Protein AF-A0A4D4JNV1-F1 (afdb_monomer)

Structure (mmCIF, N/CA/C/O backbone):
data_AF-A0A4D4JNV1-F1
#
_entry.id   AF-A0A4D4JNV1-F1
#
loop_
_atom_site.group_PDB
_atom_site.id
_atom_site.type_symbol
_atom_site.label_atom_id
_atom_site.label_alt_id
_atom_site.label_comp_id
_atom_site.label_asym_id
_atom_site.label_entity_id
_atom_site.label_seq_id
_atom_site.pdbx_PDB_ins_code
_atom_site.Cartn_x
_atom_site.Cartn_y
_atom_site.Cartn_z
_atom_site.occupancy
_atom_site.B_iso_or_equiv
_atom_site.auth_seq_id
_atom_site.auth_comp_id
_atom_site.auth_asym_id
_atom_site.auth_atom_id
_atom_site.pdbx_PDB_model_num
ATOM 1 N N . MET A 1 1 ? -14.837 11.800 11.884 1.00 87.38 1 MET A N 1
ATOM 2 C CA . MET A 1 1 ? -15.005 10.478 11.235 1.00 87.38 1 MET A CA 1
ATOM 3 C C . MET A 1 1 ? -14.825 9.330 12.220 1.00 87.38 1 MET A C 1
ATOM 5 O O . MET A 1 1 ? -15.716 8.504 12.276 1.00 87.38 1 MET A O 1
ATOM 9 N N . LEU A 1 2 ? -13.775 9.303 13.051 1.00 93.88 2 LEU A N 1
ATOM 10 C CA . LEU A 1 2 ? -13.530 8.205 14.010 1.00 93.88 2 LEU A CA 1
ATOM 11 C C . LEU A 1 2 ? -14.604 7.999 15.098 1.00 93.88 2 LEU A C 1
ATOM 13 O O . LEU A 1 2 ? -14.691 6.930 15.682 1.00 93.88 2 LEU A O 1
ATOM 17 N N . GLN A 1 3 ? -15.463 8.989 15.348 1.00 95.94 3 GLN A N 1
ATOM 18 C CA . GLN A 1 3 ? -16.621 8.836 16.243 1.00 95.94 3 GLN A CA 1
ATOM 19 C C . GLN A 1 3 ? -17.795 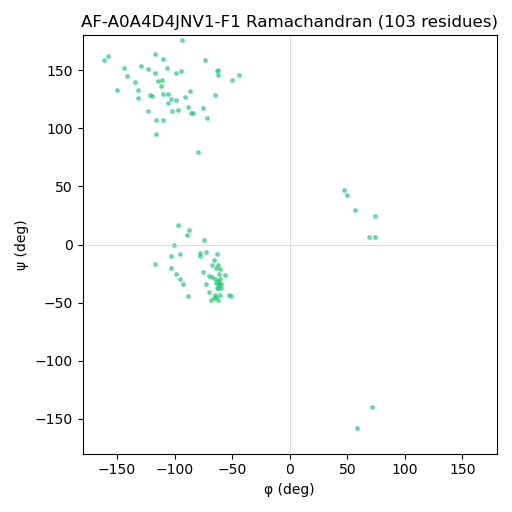8.084 15.594 1.00 95.94 3 GLN A C 1
ATOM 21 O O . GLN A 1 3 ? -18.792 7.812 16.255 1.00 95.94 3 GLN A O 1
ATOM 26 N N . ARG A 1 4 ? -17.718 7.786 14.292 1.00 97.56 4 ARG A N 1
ATOM 27 C CA . ARG A 1 4 ? -18.782 7.121 13.544 1.00 97.56 4 ARG A CA 1
ATOM 28 C C . ARG A 1 4 ? -18.497 5.615 13.441 1.00 97.56 4 ARG A C 1
ATOM 30 O O . ARG A 1 4 ? -17.527 5.243 12.777 1.00 97.56 4 ARG A O 1
ATOM 37 N N . PRO A 1 5 ? -19.330 4.741 14.036 1.00 95.75 5 PRO A N 1
ATOM 38 C CA . PRO A 1 5 ? -19.073 3.300 14.036 1.00 95.75 5 PRO A CA 1
ATOM 39 C C . PRO A 1 5 ? -18.988 2.681 12.636 1.00 95.75 5 PRO A C 1
ATOM 41 O O . PRO A 1 5 ? -18.139 1.828 12.400 1.00 95.75 5 PRO A O 1
ATOM 44 N N . ASP A 1 6 ? -19.816 3.140 11.693 1.00 97.00 6 ASP A N 1
ATOM 45 C CA . ASP A 1 6 ? -19.832 2.666 10.302 1.00 97.00 6 ASP A CA 1
ATOM 46 C C . ASP A 1 6 ? -18.516 2.959 9.569 1.00 97.00 6 ASP A C 1
ATOM 48 O O . ASP A 1 6 ? -18.025 2.131 8.802 1.00 97.00 6 ASP A O 1
ATOM 52 N N . PHE A 1 7 ? -17.913 4.118 9.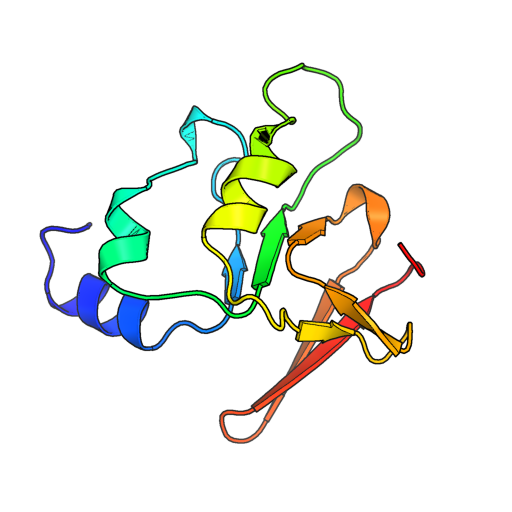837 1.00 96.44 7 PHE A N 1
ATOM 53 C CA . PHE A 1 7 ? -16.596 4.467 9.317 1.00 96.44 7 PHE A CA 1
ATOM 54 C C . PHE A 1 7 ? -15.510 3.550 9.891 1.00 96.44 7 PHE A C 1
ATOM 56 O O . PHE A 1 7 ? -14.705 3.009 9.137 1.00 96.44 7 PHE A O 1
ATOM 63 N N . CYS A 1 8 ? -15.520 3.322 11.205 1.00 96.56 8 CYS A N 1
ATOM 64 C CA . CYS A 1 8 ? -14.547 2.445 11.855 1.00 96.56 8 CYS A CA 1
ATOM 65 C C . CYS A 1 8 ? -14.673 0.986 11.397 1.00 96.56 8 CYS A C 1
ATOM 67 O O . CYS A 1 8 ? -13.667 0.291 11.298 1.00 96.56 8 CYS A O 1
ATOM 69 N N . THR A 1 9 ? -15.883 0.514 11.081 1.00 96.69 9 THR A N 1
ATOM 70 C CA . THR A 1 9 ? -16.079 -0.799 10.445 1.00 96.69 9 THR A CA 1
ATOM 71 C C . THR A 1 9 ? -15.410 -0.853 9.073 1.00 96.69 9 THR A C 1
ATOM 73 O O . THR A 1 9 ? -14.622 -1.756 8.832 1.00 96.69 9 THR A O 1
ATOM 76 N N . LYS A 1 10 ? -15.607 0.156 8.215 1.00 96.25 10 LYS A N 1
ATOM 77 C CA . LYS A 1 10 ? -14.937 0.207 6.902 1.00 96.25 10 LYS A CA 1
ATOM 78 C C . LYS A 1 10 ? -13.411 0.271 6.998 1.00 96.25 10 LYS A C 1
ATOM 80 O O . LYS A 1 10 ? -12.733 -0.300 6.151 1.00 96.25 10 LYS A O 1
ATOM 85 N N . LEU A 1 11 ? -12.865 0.944 8.016 1.00 96.19 11 LEU A N 1
ATOM 86 C CA . LEU A 1 11 ? -11.419 0.941 8.264 1.00 96.19 11 LEU A CA 1
ATOM 87 C C . LEU A 1 11 ? -10.893 -0.473 8.538 1.00 96.19 11 LEU A C 1
ATOM 89 O O . LEU A 1 11 ? -9.871 -0.843 7.972 1.00 96.19 11 LEU A O 1
ATOM 93 N N . ARG A 1 12 ? -11.602 -1.276 9.345 1.00 96.50 12 ARG A N 1
ATOM 94 C CA . ARG A 1 12 ? -11.204 -2.666 9.648 1.00 96.50 12 ARG A CA 1
ATOM 95 C C . ARG A 1 12 ? -11.109 -3.542 8.400 1.00 96.50 12 ARG A C 1
ATOM 97 O O . ARG A 1 12 ? -10.228 -4.391 8.330 1.00 96.50 12 ARG A O 1
ATOM 104 N N . ASP A 1 13 ? -11.972 -3.288 7.420 1.00 95.19 13 ASP A N 1
ATOM 105 C CA . ASP A 1 13 ? -12.039 -4.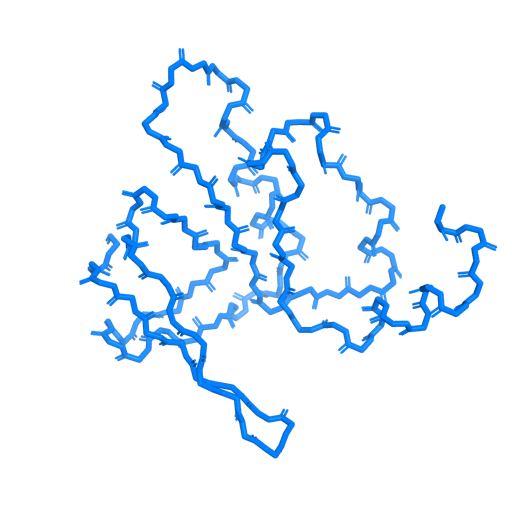039 6.162 1.00 95.19 13 ASP A CA 1
ATOM 106 C C . ASP A 1 13 ? -11.115 -3.465 5.064 1.00 95.19 13 ASP A C 1
ATOM 108 O O . ASP A 1 13 ? -11.184 -3.873 3.906 1.00 95.19 13 ASP A O 1
ATOM 112 N N . THR A 1 14 ? -10.258 -2.489 5.390 1.00 96.06 14 THR A N 1
ATOM 113 C CA . THR A 1 14 ? -9.362 -1.838 4.424 1.00 96.06 14 THR A CA 1
ATOM 114 C C . THR A 1 14 ? -8.005 -2.543 4.348 1.00 96.06 14 THR A C 1
ATOM 116 O O . THR A 1 14 ? -7.303 -2.674 5.346 1.00 96.06 14 THR A O 1
ATOM 119 N N . ASN A 1 15 ? -7.577 -2.916 3.139 1.00 96.81 15 ASN A N 1
ATOM 120 C CA . ASN A 1 15 ? -6.245 -3.485 2.893 1.00 96.81 15 ASN A CA 1
ATOM 121 C C . ASN A 1 15 ? -5.174 -2.423 2.614 1.00 96.81 15 ASN A C 1
ATOM 123 O O . ASN A 1 15 ? -4.059 -2.499 3.125 1.00 96.81 15 ASN A O 1
ATOM 127 N N . ILE A 1 16 ? -5.505 -1.432 1.784 1.00 97.38 16 ILE A N 1
ATOM 128 C CA . ILE A 1 16 ? -4.557 -0.444 1.259 1.00 97.38 16 ILE A CA 1
ATOM 129 C C . ILE A 1 16 ? -4.986 0.951 1.695 1.00 97.38 16 ILE A C 1
ATOM 131 O O . ILE A 1 16 ? -6.122 1.359 1.456 1.00 97.38 16 ILE A O 1
ATOM 135 N N . LEU A 1 17 ? -4.061 1.702 2.293 1.00 97.88 17 LEU A N 1
ATOM 136 C CA . LEU A 1 17 ? -4.290 3.098 2.658 1.00 97.88 17 LEU A CA 1
ATOM 137 C C . LEU A 1 17 ? -3.680 4.025 1.604 1.00 97.88 17 LEU A C 1
ATOM 139 O O . LEU A 1 17 ? -2.478 3.985 1.354 1.00 97.88 17 LEU A O 1
ATOM 143 N N . VAL A 1 18 ? -4.481 4.924 1.038 1.00 96.94 18 VAL A N 1
ATOM 144 C CA . VAL A 1 18 ? -3.954 6.080 0.300 1.00 96.94 18 VAL A CA 1
ATOM 145 C C . VAL A 1 18 ? -3.730 7.211 1.299 1.00 96.94 18 VAL A C 1
ATOM 147 O O . VAL A 1 18 ? -4.670 7.661 1.951 1.00 96.94 18 VAL A O 1
ATOM 150 N N . ALA A 1 19 ? -2.483 7.650 1.446 1.00 95.56 19 ALA A N 1
ATOM 151 C CA . ALA A 1 19 ? -2.112 8.662 2.424 1.00 95.56 19 ALA A CA 1
ATOM 152 C C . ALA A 1 19 ? -2.766 10.019 2.113 1.00 95.56 19 ALA A C 1
ATOM 154 O O . ALA A 1 19 ? -2.636 10.559 1.009 1.00 95.56 19 ALA A O 1
ATOM 155 N N . SER A 1 20 ? -3.418 10.606 3.118 1.00 93.62 20 SER A N 1
ATOM 156 C CA . SER A 1 20 ? -4.001 11.946 3.031 1.00 93.62 20 SER A CA 1
ATOM 157 C C . SER A 1 20 ? -2.930 13.011 2.781 1.00 93.62 20 SER A C 1
ATOM 159 O O . SER A 1 20 ? -1.782 12.874 3.205 1.00 93.62 20 SER A O 1
ATOM 161 N N . HIS A 1 21 ? -3.314 14.095 2.098 1.00 91.19 21 HIS A N 1
ATOM 162 C CA . HIS A 1 21 ? -2.448 15.249 1.816 1.00 91.19 21 HIS A CA 1
ATOM 163 C C . HIS A 1 21 ? -1.082 14.859 1.219 1.00 91.19 21 HIS A C 1
ATOM 165 O O . HIS A 1 21 ? -0.041 15.387 1.612 1.00 91.19 21 HIS A O 1
ATOM 171 N N . HIS A 1 22 ? -1.081 13.908 0.280 1.00 90.38 22 HIS A N 1
ATOM 172 C CA . HIS A 1 22 ? 0.135 13.423 -0.383 1.00 90.38 22 HIS A CA 1
ATOM 173 C C . HIS A 1 22 ? 1.188 12.886 0.603 1.00 90.38 22 HIS A C 1
ATOM 175 O O . HIS A 1 22 ? 2.386 12.986 0.350 1.00 90.38 22 HIS A O 1
ATOM 181 N N . GLY A 1 23 ? 0.748 12.344 1.745 1.00 90.00 23 GLY A N 1
ATOM 182 C CA . GLY A 1 23 ? 1.631 11.802 2.775 1.00 90.00 23 GLY A CA 1
ATOM 183 C C . GLY A 1 23 ? 2.370 12.855 3.597 1.00 90.00 23 GLY A C 1
ATOM 184 O O . GLY A 1 23 ? 3.429 12.552 4.133 1.00 90.00 23 GLY A O 1
ATOM 185 N N . ARG A 1 24 ? 1.849 14.081 3.711 1.00 90.56 24 ARG A N 1
ATOM 186 C CA . ARG A 1 24 ? 2.385 15.082 4.647 1.00 90.56 24 ARG A CA 1
ATOM 187 C C . ARG A 1 24 ? 2.031 14.763 6.094 1.00 90.56 24 ARG A C 1
ATOM 189 O O . ARG A 1 24 ? 1.034 14.098 6.360 1.00 90.56 24 ARG A O 1
ATOM 196 N N . GLU A 1 25 ? 2.807 15.322 7.018 1.00 91.38 25 GLU A N 1
ATOM 197 C CA . GLU A 1 25 ? 2.591 15.185 8.465 1.00 91.38 25 GLU A CA 1
ATOM 198 C C . GLU A 1 25 ? 1.164 15.569 8.883 1.00 91.38 25 GLU A C 1
ATOM 200 O O . GLU A 1 25 ? 0.509 14.813 9.586 1.00 91.38 25 GLU A O 1
ATOM 205 N N . SER A 1 26 ? 0.616 16.671 8.357 1.00 91.25 26 SER A N 1
ATOM 206 C CA . SER A 1 26 ? -0.762 17.089 8.665 1.00 91.25 26 SER A CA 1
ATOM 207 C C . SER A 1 26 ? -1.848 16.136 8.151 1.00 91.25 26 SER A C 1
ATOM 209 O O . SER A 1 26 ? -3.005 16.260 8.543 1.00 91.25 26 SER A O 1
ATOM 211 N N . GLY A 1 27 ? -1.497 15.202 7.262 1.00 91.62 27 GLY A N 1
ATOM 212 C CA . GLY A 1 27 ? -2.370 14.119 6.815 1.00 91.62 27 GLY A CA 1
ATOM 213 C C . GLY A 1 27 ? -2.173 12.808 7.582 1.00 91.62 27 GLY A C 1
ATOM 214 O O . GLY A 1 27 ? -2.953 11.879 7.375 1.00 91.62 27 GLY A O 1
ATOM 215 N N . PHE A 1 28 ? -1.150 12.707 8.435 1.00 94.56 28 PHE A N 1
ATOM 216 C CA . PHE A 1 28 ? -0.862 11.510 9.216 1.00 94.56 28 PHE A CA 1
ATOM 217 C C . PHE A 1 28 ? -1.708 11.501 10.496 1.00 94.56 28 PHE A C 1
ATOM 219 O O . PHE A 1 28 ? -1.529 12.332 11.380 1.00 94.56 28 PHE A O 1
ATOM 226 N N . CYS A 1 29 ? -2.643 10.555 10.585 1.00 95.69 29 CYS A N 1
ATOM 227 C CA . CYS A 1 29 ? -3.540 10.382 11.728 1.00 95.69 29 CYS A CA 1
ATOM 228 C C . CYS A 1 29 ? -3.250 9.016 12.363 1.00 95.69 29 CYS A C 1
ATOM 230 O O . CYS A 1 29 ? -3.741 8.012 11.845 1.00 95.69 29 CYS A O 1
ATOM 232 N N . PRO A 1 30 ? -2.411 8.936 13.410 1.00 95.75 30 PRO A N 1
ATOM 233 C CA . PRO A 1 30 ? -2.009 7.658 13.996 1.00 95.75 30 PRO A CA 1
ATOM 234 C C . PRO A 1 30 ? -3.192 6.842 14.544 1.00 95.75 30 PRO A C 1
ATOM 236 O O . PRO A 1 30 ? -3.169 5.616 14.488 1.00 95.75 30 PRO A O 1
ATOM 239 N N . GLU A 1 31 ? -4.256 7.504 14.996 1.00 97.38 31 GLU A N 1
ATOM 240 C CA . GLU A 1 31 ? -5.430 6.892 15.626 1.00 97.38 31 GLU A CA 1
ATOM 241 C C . GLU A 1 31 ? -6.221 5.974 14.681 1.00 97.38 31 GLU A C 1
ATOM 243 O O . GLU A 1 31 ? -6.988 5.125 15.131 1.00 97.38 31 GLU A O 1
ATOM 248 N N . ILE A 1 32 ? -6.065 6.112 13.357 1.00 97.31 32 ILE A N 1
ATOM 249 C CA . ILE A 1 32 ? -6.736 5.201 12.416 1.00 97.31 32 ILE A CA 1
ATOM 250 C C . ILE A 1 32 ? -6.131 3.793 12.465 1.00 97.31 32 ILE A C 1
ATOM 252 O O . ILE A 1 32 ? -6.835 2.828 12.172 1.00 97.31 32 ILE A O 1
ATOM 256 N N . PHE A 1 33 ? -4.855 3.661 12.844 1.00 97.19 33 PHE A N 1
ATOM 257 C CA . PHE A 1 33 ? -4.142 2.379 12.859 1.00 97.19 33 PHE A CA 1
ATOM 258 C C . PHE A 1 33 ? -4.499 1.510 14.072 1.00 97.19 33 PHE A C 1
ATOM 260 O O . PHE A 1 33 ? -4.209 0.316 14.074 1.00 97.19 33 PHE A O 1
ATOM 267 N N . ASP A 1 34 ? -5.229 2.057 15.048 1.00 96.56 34 ASP A N 1
ATOM 268 C CA . ASP A 1 34 ? -5.855 1.271 16.120 1.00 96.56 34 ASP A CA 1
ATOM 269 C C . ASP A 1 34 ? -6.990 0.374 15.590 1.00 96.56 34 ASP A C 1
ATOM 271 O O . ASP A 1 34 ? -7.410 -0.578 16.251 1.00 96.56 34 ASP A O 1
ATOM 275 N N . TYR A 1 35 ? -7.505 0.666 14.389 1.00 97.56 35 TYR A N 1
ATOM 276 C CA . TYR A 1 35 ? -8.600 -0.080 13.769 1.00 97.56 35 TYR A CA 1
ATOM 277 C C . TYR A 1 35 ? -8.126 -1.111 12.748 1.00 97.56 35 TYR A C 1
ATOM 279 O O . TYR A 1 35 ? -8.844 -2.074 12.496 1.00 97.56 35 TYR A O 1
ATOM 287 N N . PHE A 1 36 ? -6.956 -0.929 12.139 1.00 97.50 36 PHE A N 1
ATOM 288 C CA . PHE A 1 36 ? -6.455 -1.829 11.105 1.00 97.50 36 PHE A CA 1
ATOM 289 C C . PHE A 1 36 ? -4.948 -1.677 10.913 1.00 97.50 36 PHE A C 1
ATOM 291 O O . PHE A 1 36 ? -4.360 -0.640 11.207 1.00 97.50 36 PHE A O 1
ATOM 298 N N . THR A 1 37 ? -4.330 -2.710 10.347 1.00 98.00 37 THR A N 1
ATOM 299 C CA . THR A 1 37 ? -2.938 -2.663 9.893 1.00 98.00 37 THR A CA 1
ATOM 300 C C . THR A 1 37 ? -2.926 -2.845 8.376 1.00 98.00 37 THR A C 1
ATOM 302 O O . THR A 1 37 ? -3.183 -3.965 7.924 1.00 98.00 37 THR A O 1
ATOM 305 N N . PRO A 1 38 ? -2.663 -1.786 7.584 1.00 98.06 38 PRO A N 1
ATOM 306 C CA . PRO A 1 38 ? -2.650 -1.881 6.129 1.00 98.06 38 PRO A CA 1
ATOM 307 C C . PRO A 1 38 ? -1.552 -2.820 5.629 1.00 98.06 38 PRO A C 1
ATOM 309 O O . PRO A 1 38 ? -0.466 -2.904 6.208 1.00 98.06 38 PRO A O 1
ATOM 312 N N . ASP A 1 39 ? -1.812 -3.461 4.495 1.00 98.06 39 ASP A N 1
ATOM 313 C CA . ASP A 1 39 ? -0.840 -4.280 3.772 1.00 98.06 39 ASP A CA 1
ATOM 314 C C . ASP A 1 39 ? 0.207 -3.392 3.078 1.00 98.06 39 ASP A C 1
ATOM 316 O O . ASP A 1 39 ? 1.383 -3.745 3.008 1.00 98.06 39 ASP A O 1
ATOM 320 N N . ALA A 1 40 ? -0.205 -2.209 2.607 1.00 98.00 40 ALA A N 1
ATOM 321 C CA . ALA A 1 40 ? 0.680 -1.159 2.112 1.00 98.00 40 ALA A CA 1
ATOM 322 C C . ALA A 1 40 ? 0.025 0.230 2.158 1.00 98.00 40 ALA A C 1
ATOM 324 O O . ALA A 1 40 ? -1.199 0.371 2.224 1.00 98.00 40 ALA A O 1
ATOM 325 N N . VAL A 1 41 ? 0.866 1.263 2.076 1.00 98.00 41 VAL A N 1
ATOM 326 C CA . VAL A 1 41 ? 0.450 2.662 1.912 1.00 98.00 41 VAL A CA 1
ATOM 327 C C . VAL A 1 41 ? 0.845 3.177 0.529 1.00 98.00 41 VAL A C 1
ATOM 329 O O . VAL A 1 41 ? 1.979 2.980 0.090 1.00 98.00 41 VAL A O 1
ATOM 332 N N . VAL A 1 42 ? -0.067 3.891 -0.130 1.00 97.44 42 VAL A N 1
ATOM 333 C CA . VAL A 1 42 ? 0.192 4.638 -1.368 1.00 97.44 42 VAL A CA 1
ATOM 334 C C . VAL A 1 42 ? 0.301 6.124 -1.056 1.00 97.44 42 VAL A C 1
ATOM 336 O O . VAL A 1 42 ? -0.622 6.725 -0.508 1.00 97.44 42 VAL A O 1
ATOM 339 N N . ILE A 1 43 ? 1.412 6.736 -1.452 1.00 95.19 43 ILE A N 1
ATOM 340 C CA . ILE A 1 43 ? 1.639 8.176 -1.361 1.00 95.19 43 ILE A CA 1
ATOM 341 C C . ILE A 1 43 ? 1.641 8.753 -2.777 1.00 95.19 43 ILE A C 1
ATOM 343 O O . ILE A 1 43 ? 2.577 8.559 -3.546 1.00 95.19 43 ILE A O 1
ATOM 347 N N . SER A 1 44 ? 0.584 9.479 -3.133 1.00 91.50 44 SER A N 1
ATOM 348 C CA . SER A 1 44 ? 0.523 10.181 -4.418 1.00 91.50 44 SER A CA 1
ATOM 349 C C . SER A 1 44 ? 1.326 11.485 -4.339 1.00 91.50 44 SER A C 1
ATOM 351 O O . SER A 1 44 ? 0.731 12.540 -4.138 1.00 91.50 44 SER A O 1
ATOM 353 N N . ASP A 1 45 ? 2.654 11.441 -4.453 1.00 82.12 45 ASP A N 1
ATOM 354 C CA . ASP A 1 45 ? 3.539 12.610 -4.392 1.00 82.12 45 ASP A CA 1
ATOM 355 C C . ASP A 1 45 ? 4.126 13.027 -5.755 1.00 82.12 45 ASP A C 1
ATOM 357 O O . ASP A 1 45 ? 4.309 12.230 -6.677 1.00 82.12 45 ASP A O 1
ATOM 361 N N . LYS A 1 46 ? 4.421 14.327 -5.862 1.00 77.25 46 LYS A N 1
ATOM 362 C CA . LYS A 1 46 ? 5.268 14.951 -6.894 1.00 77.25 46 LYS A CA 1
ATOM 363 C C . LYS A 1 46 ? 6.718 15.050 -6.373 1.00 77.25 46 LYS A C 1
ATOM 365 O O . LYS A 1 46 ? 6.940 14.693 -5.213 1.00 77.25 46 LYS A O 1
ATOM 370 N N . PRO A 1 47 ? 7.710 15.509 -7.171 1.00 67.94 47 PRO A N 1
ATOM 371 C CA . PRO A 1 47 ? 9.067 15.760 -6.676 1.00 67.94 47 PRO A CA 1
ATOM 372 C C . PRO A 1 47 ? 9.097 16.489 -5.322 1.00 67.94 47 PRO A C 1
ATOM 374 O O . PRO A 1 47 ? 8.205 17.277 -5.004 1.00 67.94 47 PRO A O 1
ATOM 377 N N . ILE A 1 48 ? 10.097 16.164 -4.495 1.00 64.56 48 ILE A N 1
ATOM 378 C CA . ILE A 1 48 ? 10.217 16.744 -3.155 1.00 64.56 48 ILE A CA 1
ATOM 379 C C . ILE A 1 48 ? 10.652 18.203 -3.304 1.00 64.56 48 ILE A C 1
ATOM 381 O O . ILE A 1 48 ? 11.795 18.473 -3.655 1.00 64.56 48 ILE A O 1
ATOM 385 N N . GLU A 1 49 ? 9.737 19.122 -3.026 1.00 60.62 49 GLU A N 1
ATOM 386 C CA . GLU A 1 49 ? 9.972 20.568 -2.975 1.00 60.62 49 GLU A CA 1
ATOM 387 C C . GLU A 1 49 ? 10.057 21.060 -1.517 1.00 60.62 49 GLU A C 1
ATOM 389 O O . GLU A 1 49 ? 10.639 22.108 -1.244 1.00 60.62 49 GLU A O 1
ATOM 394 N N . HIS A 1 50 ? 9.529 20.286 -0.556 1.00 58.19 50 HIS A N 1
ATOM 395 C CA . HIS A 1 50 ? 9.487 20.638 0.863 1.00 58.19 50 HIS A CA 1
ATOM 396 C C . HIS A 1 50 ? 9.750 19.437 1.787 1.00 58.19 50 HIS A C 1
ATOM 398 O O . HIS A 1 50 ? 9.268 18.328 1.560 1.00 58.19 50 HIS A O 1
ATOM 404 N N . GLU A 1 51 ? 10.421 19.691 2.912 1.00 56.50 51 GLU A N 1
ATOM 405 C CA . GLU A 1 51 ? 10.759 18.696 3.946 1.00 56.50 51 GLU A CA 1
ATOM 406 C C . GLU A 1 51 ? 9.542 17.945 4.520 1.00 56.50 51 GLU A C 1
ATOM 408 O O . GLU A 1 51 ? 9.656 16.784 4.905 1.00 56.50 51 GLU A O 1
ATOM 413 N N . THR A 1 52 ? 8.352 18.557 4.490 1.00 54.12 52 THR A N 1
ATOM 414 C CA . THR A 1 52 ? 7.083 17.944 4.934 1.00 54.12 52 THR A CA 1
ATOM 415 C C . THR A 1 52 ? 6.663 16.712 4.119 1.00 54.12 52 THR A C 1
ATOM 417 O O . THR A 1 52 ? 5.718 16.028 4.499 1.00 54.12 52 THR A O 1
ATOM 420 N N . GLN A 1 53 ? 7.358 16.399 3.019 1.00 60.81 53 GLN A N 1
ATOM 421 C CA . GLN A 1 53 ? 7.144 15.213 2.177 1.00 60.81 53 GLN A CA 1
ATOM 422 C C . GLN A 1 53 ? 7.939 13.973 2.654 1.00 60.81 53 GLN A C 1
ATOM 424 O O . GLN A 1 53 ? 8.056 12.992 1.919 1.00 60.81 53 GLN A O 1
ATOM 429 N N . LYS A 1 54 ? 8.508 13.991 3.871 1.00 71.50 54 LYS A N 1
ATOM 430 C CA . LYS A 1 54 ? 9.377 12.925 4.410 1.00 71.50 54 LYS A CA 1
ATOM 431 C C . LYS A 1 54 ? 8.696 11.895 5.329 1.00 71.50 54 LYS A C 1
ATOM 433 O O . LYS A 1 54 ? 9.415 11.125 5.950 1.00 71.50 54 LYS A O 1
ATOM 438 N N . MET A 1 55 ? 7.363 11.772 5.358 1.00 88.88 55 MET A N 1
ATOM 439 C CA . MET A 1 55 ? 6.655 10.803 6.234 1.00 88.88 55 MET A CA 1
ATOM 440 C C . MET A 1 55 ? 6.726 9.332 5.780 1.00 88.88 55 MET A C 1
ATOM 442 O O . MET A 1 55 ? 6.091 8.457 6.369 1.00 88.88 55 MET A O 1
ATOM 446 N N . GLY A 1 56 ? 7.461 9.017 4.7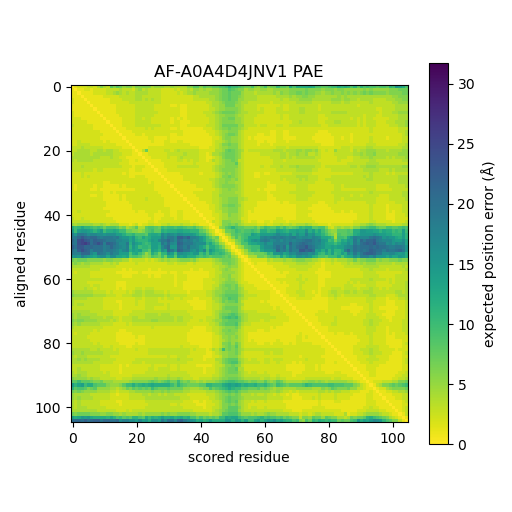08 1.00 89.12 56 GLY A N 1
ATOM 447 C CA . GLY A 1 56 ? 7.621 7.639 4.227 1.00 89.12 56 GLY A CA 1
ATOM 448 C C . GLY A 1 56 ? 8.049 6.639 5.320 1.00 89.12 56 GLY A C 1
ATOM 449 O O . GLY A 1 56 ? 7.464 5.557 5.391 1.00 89.12 56 GLY A O 1
ATOM 450 N N . PRO A 1 57 ? 9.023 6.964 6.196 1.00 92.88 57 PRO A N 1
ATOM 451 C CA . PRO A 1 57 ? 9.393 6.119 7.328 1.00 92.88 57 PRO A CA 1
ATOM 452 C C . PRO A 1 57 ? 8.265 5.923 8.346 1.00 92.88 57 PRO A C 1
ATOM 454 O O . PRO A 1 57 ? 8.128 4.815 8.859 1.00 92.88 57 PRO A O 1
ATOM 457 N N . ASP A 1 58 ? 7.456 6.945 8.620 1.00 95.00 58 ASP A N 1
ATOM 458 C CA . ASP A 1 58 ? 6.344 6.871 9.575 1.00 95.00 58 ASP A CA 1
ATOM 459 C C . ASP A 1 58 ? 5.227 5.968 9.051 1.00 95.00 58 ASP A C 1
ATOM 461 O O . ASP A 1 58 ? 4.830 5.018 9.725 1.00 95.00 58 ASP A O 1
ATOM 465 N N . TYR A 1 59 ? 4.820 6.155 7.792 1.00 96.12 59 TYR A N 1
ATOM 466 C CA . TYR A 1 59 ? 3.872 5.250 7.135 1.00 96.12 59 TYR A CA 1
ATOM 467 C C . TYR A 1 59 ? 4.411 3.817 7.030 1.00 96.12 59 TYR A C 1
ATOM 469 O O . TYR A 1 59 ? 3.654 2.859 7.156 1.00 96.12 59 TYR A O 1
ATOM 477 N N . ARG A 1 60 ? 5.726 3.628 6.862 1.00 96.25 60 ARG A N 1
ATOM 478 C CA . ARG A 1 60 ? 6.336 2.288 6.831 1.00 96.25 60 ARG A CA 1
ATOM 479 C C . ARG A 1 60 ? 6.213 1.544 8.168 1.00 96.25 60 ARG A C 1
ATOM 481 O O . ARG A 1 60 ? 6.194 0.315 8.149 1.00 96.25 60 ARG A O 1
ATOM 488 N N . ARG A 1 61 ? 6.177 2.253 9.304 1.00 96.44 61 ARG A N 1
ATOM 489 C CA . ARG A 1 61 ? 6.115 1.657 10.656 1.00 96.44 61 ARG A CA 1
ATOM 490 C C . ARG A 1 61 ? 4.736 1.105 11.015 1.00 96.44 61 ARG A C 1
ATOM 492 O O . ARG A 1 61 ? 4.655 0.233 11.868 1.00 96.44 61 ARG A O 1
ATOM 499 N N . VAL A 1 62 ? 3.683 1.607 10.375 1.00 97.12 62 VAL A N 1
ATOM 500 C CA 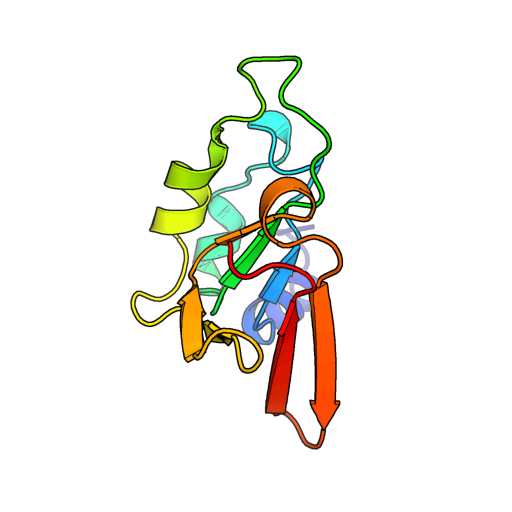. VAL A 1 62 ? 2.281 1.237 10.650 1.00 97.12 62 VAL A CA 1
ATOM 501 C C . VAL A 1 62 ? 1.714 0.224 9.647 1.00 97.12 62 VAL A C 1
ATOM 503 O O . VAL A 1 62 ? 0.563 -0.181 9.753 1.00 97.12 62 VAL A O 1
ATOM 506 N N . VAL A 1 63 ? 2.519 -0.193 8.667 1.00 98.00 63 VAL A N 1
ATOM 507 C CA . VAL A 1 63 ? 2.181 -1.203 7.652 1.00 98.00 63 VAL A CA 1
ATOM 508 C C . VAL A 1 63 ? 2.660 -2.582 8.099 1.00 98.00 63 VAL A C 1
ATOM 510 O O . VAL A 1 63 ? 3.698 -2.697 8.754 1.00 98.00 63 VAL A O 1
ATOM 513 N N . ARG A 1 64 ? 1.946 -3.641 7.691 1.00 97.25 64 ARG A N 1
ATOM 514 C CA . ARG A 1 64 ? 2.363 -5.034 7.913 1.00 97.25 64 ARG A CA 1
ATOM 515 C C . ARG A 1 64 ? 3.805 -5.272 7.480 1.00 97.25 64 ARG A C 1
ATOM 517 O O . ARG A 1 64 ? 4.253 -4.806 6.432 1.00 97.25 64 ARG A O 1
ATOM 524 N N . ASP A 1 65 ? 4.524 -6.083 8.251 1.00 95.81 65 ASP A N 1
ATOM 525 C CA . ASP A 1 65 ? 5.944 -6.300 7.994 1.00 95.81 65 ASP A CA 1
ATOM 526 C C . ASP A 1 65 ? 6.234 -6.953 6.631 1.00 95.81 65 ASP A C 1
ATOM 528 O O . ASP A 1 65 ? 7.257 -6.646 6.008 1.00 95.81 65 AS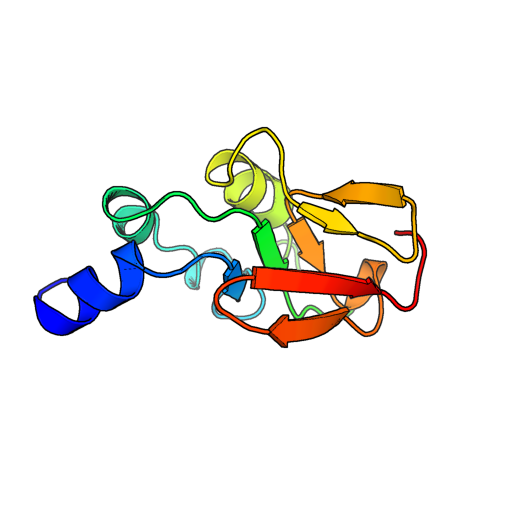P A O 1
ATOM 532 N N . SER A 1 66 ? 5.321 -7.792 6.140 1.00 95.75 66 SER A N 1
ATOM 533 C CA . SER A 1 66 ? 5.416 -8.424 4.822 1.00 95.75 66 SER A CA 1
ATOM 534 C C . SER A 1 66 ? 5.281 -7.436 3.661 1.00 95.75 66 SER A C 1
ATOM 536 O O . SER A 1 66 ? 5.835 -7.682 2.595 1.00 95.75 66 SER A O 1
ATOM 538 N N . GLY A 1 67 ? 4.570 -6.320 3.848 1.00 97.00 67 GLY A N 1
ATOM 539 C CA . GLY A 1 67 ? 4.155 -5.465 2.739 1.00 97.00 67 GLY A CA 1
ATOM 540 C C . GLY A 1 67 ? 3.295 -6.208 1.707 1.00 97.00 67 GLY A C 1
ATOM 541 O O . GLY A 1 67 ? 2.717 -7.260 1.993 1.00 97.00 67 GLY A O 1
ATOM 542 N N . VAL A 1 68 ? 3.268 -5.669 0.487 1.00 97.00 68 VAL A N 1
ATOM 543 C CA . VAL A 1 68 ? 2.635 -6.261 -0.699 1.00 97.00 68 VAL A CA 1
ATOM 544 C C . VAL A 1 68 ? 3.676 -6.623 -1.753 1.00 97.00 68 VAL A C 1
ATOM 546 O O . VAL A 1 68 ? 4.608 -5.855 -2.002 1.00 97.00 68 VAL A O 1
ATOM 549 N N . ARG A 1 69 ? 3.492 -7.762 -2.425 1.00 96.88 69 ARG A N 1
ATOM 550 C CA . ARG A 1 69 ? 4.304 -8.145 -3.585 1.00 96.88 69 ARG A CA 1
ATOM 551 C C . ARG A 1 69 ? 3.880 -7.325 -4.803 1.00 96.88 69 ARG A C 1
ATOM 553 O O . ARG A 1 69 ? 2.755 -7.460 -5.279 1.00 96.88 69 ARG A O 1
ATOM 560 N N . VAL A 1 70 ? 4.792 -6.523 -5.346 1.00 97.88 70 VAL A N 1
ATOM 561 C CA . VAL A 1 70 ? 4.586 -5.819 -6.618 1.00 97.88 70 VAL A CA 1
ATOM 562 C C . VAL A 1 70 ? 4.978 -6.749 -7.757 1.00 97.88 70 VAL A C 1
ATOM 564 O O . VAL A 1 70 ? 6.148 -7.110 -7.901 1.00 97.88 70 VAL A O 1
ATOM 567 N N . ARG A 1 71 ? 4.001 -7.160 -8.566 1.00 97.00 71 ARG A N 1
ATOM 568 C CA . ARG A 1 71 ? 4.170 -8.204 -9.582 1.00 97.00 71 ARG A CA 1
ATOM 569 C C . ARG A 1 71 ? 5.148 -7.792 -10.679 1.00 97.00 71 ARG A C 1
ATOM 571 O O . ARG A 1 71 ? 6.029 -8.584 -11.003 1.00 97.00 71 ARG A O 1
ATOM 578 N N . SER A 1 72 ? 5.056 -6.559 -11.176 1.00 96.75 72 SER A N 1
ATOM 579 C CA . SER A 1 72 ? 5.951 -6.037 -12.221 1.00 96.75 72 SER A CA 1
ATOM 580 C C . SER A 1 72 ? 7.434 -6.005 -11.820 1.00 96.75 72 SER A C 1
ATOM 582 O O . SER A 1 72 ? 8.298 -6.006 -12.691 1.00 96.75 72 SER A O 1
ATOM 584 N N . THR A 1 73 ? 7.750 -6.013 -10.518 1.00 95.69 73 THR A N 1
ATOM 585 C CA . THR A 1 73 ? 9.134 -5.900 -10.010 1.00 95.69 73 THR A CA 1
ATOM 586 C C . THR A 1 73 ? 9.613 -7.132 -9.244 1.00 95.69 73 THR A C 1
ATOM 588 O O . THR A 1 73 ? 10.809 -7.287 -9.002 1.00 95.69 73 THR A O 1
ATOM 591 N N . GLY A 1 74 ? 8.690 -7.992 -8.809 1.00 95.56 74 GLY A N 1
ATOM 592 C CA . GLY A 1 74 ? 8.970 -9.122 -7.929 1.00 95.56 74 GLY A CA 1
ATOM 593 C C . GLY A 1 74 ? 9.364 -8.737 -6.497 1.00 95.56 74 GLY A C 1
ATOM 594 O O . GLY A 1 74 ? 9.731 -9.628 -5.734 1.00 95.56 74 GLY A O 1
ATOM 595 N N . ARG A 1 75 ? 9.294 -7.454 -6.114 1.00 94.75 75 ARG A N 1
ATOM 596 C CA . ARG A 1 75 ? 9.711 -6.950 -4.794 1.00 94.75 75 ARG A CA 1
ATOM 597 C C . ARG A 1 75 ? 8.528 -6.778 -3.849 1.00 94.75 75 ARG A C 1
ATOM 599 O O . ARG A 1 75 ? 7.440 -6.390 -4.271 1.00 94.75 75 ARG A O 1
ATOM 606 N N . ASP A 1 76 ? 8.778 -6.980 -2.561 1.00 96.69 76 ASP A N 1
ATOM 607 C CA . ASP A 1 76 ? 7.821 -6.668 -1.501 1.00 96.69 76 ASP A CA 1
ATOM 608 C C . ASP A 1 76 ? 7.958 -5.199 -1.071 1.00 96.69 76 ASP A C 1
ATOM 610 O O . ASP A 1 76 ? 9.064 -4.682 -0.871 1.00 96.69 76 ASP A O 1
ATOM 614 N N . ARG A 1 77 ? 6.833 -4.488 -0.968 1.00 96.56 77 ARG A N 1
ATOM 615 C CA . ARG A 1 77 ? 6.778 -3.041 -0.726 1.00 96.56 77 ARG A CA 1
ATOM 616 C C . ARG A 1 77 ? 5.797 -2.724 0.393 1.00 96.56 77 ARG A C 1
ATOM 618 O O . ARG A 1 77 ? 4.668 -3.184 0.385 1.00 96.56 77 ARG A O 1
ATOM 625 N N . ARG A 1 78 ? 6.216 -1.887 1.345 1.00 97.31 78 ARG A N 1
ATOM 626 C CA . ARG A 1 78 ? 5.326 -1.347 2.396 1.00 97.31 78 ARG A CA 1
ATOM 627 C C . ARG A 1 78 ? 4.763 0.027 2.043 1.00 97.31 78 ARG A C 1
ATOM 629 O O . ARG A 1 78 ? 3.670 0.384 2.463 1.00 97.31 78 ARG A O 1
ATOM 636 N N . VAL A 1 79 ? 5.529 0.798 1.274 1.00 96.62 79 VAL A N 1
ATOM 637 C CA . VAL A 1 79 ? 5.153 2.133 0.807 1.00 96.62 79 VAL A CA 1
ATOM 638 C C . VAL A 1 79 ? 5.430 2.210 -0.690 1.00 96.62 79 VAL A C 1
ATOM 640 O O . VAL A 1 79 ? 6.547 1.912 -1.140 1.00 96.62 79 VAL A O 1
ATOM 643 N N . LEU A 1 80 ? 4.406 2.597 -1.442 1.00 96.38 80 LEU A N 1
ATOM 644 C CA . LEU A 1 80 ? 4.482 2.912 -2.862 1.00 96.38 80 LEU A CA 1
ATOM 645 C C . LEU A 1 80 ? 4.269 4.410 -3.042 1.00 96.38 80 LEU A C 1
ATOM 647 O O . LEU A 1 80 ? 3.449 5.003 -2.337 1.00 96.38 80 LEU A O 1
ATOM 651 N N . THR A 1 81 ? 4.996 5.030 -3.963 1.00 94.56 81 THR A N 1
ATOM 652 C CA . THR A 1 81 ? 4.810 6.446 -4.273 1.00 94.56 81 THR A CA 1
ATOM 653 C C . THR A 1 81 ? 4.782 6.690 -5.767 1.00 94.56 81 THR A C 1
ATOM 655 O O . THR A 1 81 ? 5.587 6.126 -6.505 1.00 94.56 81 THR A O 1
ATOM 658 N N . THR A 1 82 ? 3.892 7.571 -6.226 1.00 93.06 82 THR A N 1
ATOM 659 C CA . THR A 1 82 ? 3.789 7.884 -7.661 1.00 93.06 82 THR A CA 1
ATOM 660 C C . THR A 1 82 ? 5.078 8.479 -8.220 1.00 93.06 82 THR A C 1
ATOM 662 O O . THR A 1 82 ? 5.380 8.330 -9.398 1.00 93.06 82 THR A O 1
ATOM 665 N N . ARG A 1 83 ? 5.893 9.116 -7.372 1.00 89.06 83 ARG A N 1
ATOM 666 C CA . ARG A 1 83 ? 7.202 9.642 -7.760 1.00 89.06 83 ARG A CA 1
ATOM 667 C C . ARG A 1 83 ? 8.248 8.563 -8.052 1.00 89.06 83 ARG A C 1
ATOM 669 O O . ARG A 1 83 ? 9.059 8.756 -8.950 1.00 89.06 83 ARG A O 1
ATOM 676 N N . ARG A 1 84 ? 8.307 7.490 -7.254 1.00 91.06 84 ARG A N 1
ATOM 677 C CA . ARG A 1 84 ? 9.320 6.424 -7.411 1.00 91.06 84 ARG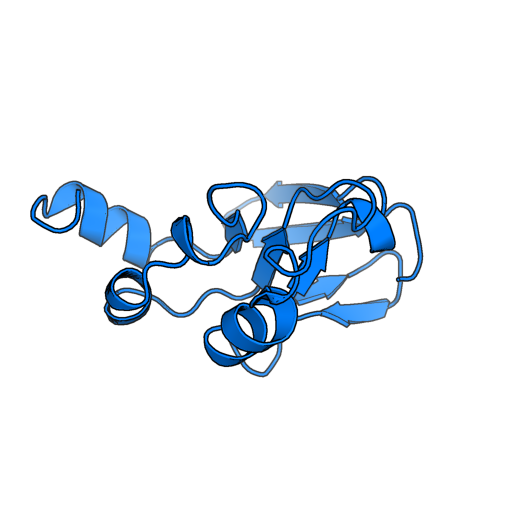 A CA 1
ATOM 678 C C . ARG A 1 84 ? 8.840 5.280 -8.287 1.00 91.06 84 ARG A C 1
ATOM 680 O O . ARG A 1 84 ? 9.638 4.682 -8.995 1.00 91.06 84 ARG A O 1
ATOM 687 N N . ASP A 1 85 ? 7.550 4.990 -8.217 1.00 94.31 85 ASP A N 1
ATOM 688 C CA . ASP A 1 85 ? 6.950 3.814 -8.832 1.00 94.31 85 ASP A CA 1
ATOM 689 C C . ASP A 1 85 ? 6.199 4.155 -10.132 1.00 94.31 85 ASP A C 1
ATOM 691 O O . ASP A 1 85 ? 5.836 3.247 -10.875 1.00 94.31 85 ASP A O 1
ATOM 695 N N . GLY A 1 86 ? 6.013 5.448 -10.432 1.00 93.75 86 GLY A N 1
ATOM 696 C CA . GLY A 1 86 ? 5.236 5.934 -11.574 1.00 93.75 86 GLY A CA 1
ATOM 697 C C . GLY A 1 86 ? 3.743 5.710 -11.356 1.00 93.75 86 GLY A C 1
ATOM 698 O O . GLY A 1 86 ? 3.236 5.901 -10.245 1.00 93.75 86 GLY A O 1
ATOM 699 N N . TRP A 1 87 ? 3.011 5.298 -12.390 1.00 95.31 87 TRP A N 1
ATOM 700 C CA . TRP A 1 87 ? 1.650 4.807 -12.159 1.00 95.31 87 TRP A CA 1
ATOM 701 C C . TRP A 1 87 ? 1.665 3.553 -11.271 1.00 95.31 87 TRP A C 1
ATOM 703 O O . TRP A 1 87 ? 2.570 2.723 -11.333 1.00 95.31 87 TRP A O 1
ATOM 713 N N . ILE A 1 88 ? 0.636 3.417 -10.433 1.00 97.25 88 ILE A N 1
ATOM 714 C CA . ILE A 1 88 ? 0.423 2.258 -9.562 1.00 97.25 88 ILE A CA 1
ATOM 715 C C . ILE A 1 88 ? -0.956 1.703 -9.907 1.00 97.25 88 ILE A C 1
ATOM 717 O O . ILE A 1 88 ? -1.966 2.379 -9.707 1.00 97.25 88 ILE A O 1
ATOM 721 N N . GLN A 1 89 ? -1.001 0.488 -10.446 1.00 97.69 89 GLN A N 1
ATOM 722 C CA . GLN A 1 89 ? -2.233 -0.156 -10.883 1.00 97.69 89 GLN A CA 1
ATOM 723 C C . GLN A 1 89 ? -2.639 -1.248 -9.902 1.00 97.69 89 GLN A C 1
AT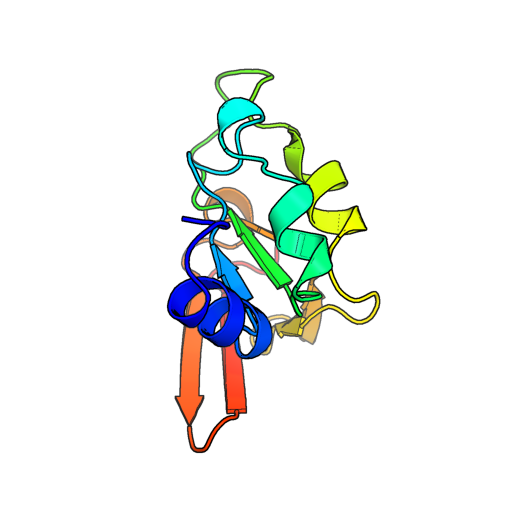OM 725 O O . GLN A 1 89 ? -1.854 -2.144 -9.600 1.00 97.69 89 GLN A O 1
ATOM 730 N N . PHE A 1 90 ? -3.898 -1.201 -9.475 1.00 97.38 90 PHE A N 1
ATOM 731 C CA . PHE A 1 90 ? -4.538 -2.250 -8.690 1.00 97.38 90 PHE A CA 1
ATOM 732 C C . PHE A 1 90 ? -5.502 -3.022 -9.588 1.00 97.38 90 PHE A C 1
ATOM 734 O O . PHE A 1 90 ? -6.431 -2.442 -10.146 1.00 97.38 90 PHE A O 1
ATOM 741 N N . THR A 1 91 ? -5.297 -4.331 -9.714 1.00 97.44 91 THR A N 1
ATOM 742 C CA . THR A 1 91 ? -6.281 -5.241 -10.318 1.00 97.44 91 THR A CA 1
ATOM 743 C C . THR A 1 91 ? -6.985 -5.977 -9.191 1.00 97.44 91 THR A C 1
ATOM 745 O O . THR A 1 91 ? -6.329 -6.721 -8.470 1.00 97.44 91 THR A O 1
ATOM 748 N N . VAL A 1 92 ? -8.288 -5.761 -9.020 1.00 95.69 92 VAL A N 1
ATOM 749 C CA . VAL A 1 92 ? -9.071 -6.319 -7.905 1.00 95.69 92 VAL A CA 1
ATOM 750 C C . VAL A 1 92 ? -10.027 -7.387 -8.431 1.00 95.69 92 VAL A C 1
ATOM 752 O O . VAL A 1 92 ? -10.759 -7.130 -9.384 1.00 95.69 92 VAL A O 1
ATOM 755 N N . SER A 1 93 ? -10.025 -8.569 -7.811 1.00 93.81 93 SER A N 1
ATOM 756 C CA . SER A 1 93 ? -10.934 -9.679 -8.133 1.00 93.81 93 SER A CA 1
ATOM 757 C C . SER A 1 93 ? -11.211 -10.514 -6.888 1.00 93.81 93 SER A C 1
ATOM 759 O O . SER A 1 93 ? -10.276 -10.877 -6.178 1.00 93.81 93 SER A O 1
ATOM 761 N N . ASP A 1 94 ? -12.480 -10.833 -6.627 1.00 91.94 94 ASP A N 1
ATOM 762 C CA . ASP A 1 94 ? -12.920 -11.796 -5.600 1.00 91.94 94 ASP A CA 1
ATOM 763 C C . ASP A 1 94 ? -12.265 -11.625 -4.216 1.00 91.94 94 ASP A C 1
ATOM 765 O O . ASP A 1 94 ? -11.776 -12.573 -3.609 1.00 91.94 94 ASP A O 1
ATOM 769 N N . GLY A 1 95 ? -12.218 -10.386 -3.714 1.00 87.31 95 GLY A N 1
ATOM 770 C CA . GLY A 1 95 ? -11.627 -10.075 -2.403 1.00 87.31 95 GLY A CA 1
ATOM 771 C C . GLY A 1 95 ? -10.094 -10.120 -2.364 1.00 87.31 95 GLY A C 1
ATOM 772 O O . GLY A 1 95 ? -9.502 -9.963 -1.300 1.00 87.31 95 GLY A O 1
ATOM 773 N N . SER A 1 96 ? -9.446 -10.300 -3.514 1.00 92.06 96 SER A N 1
ATOM 774 C CA . SER A 1 96 ? -7.995 -10.254 -3.687 1.00 92.06 96 SER A CA 1
ATOM 775 C C . SER A 1 96 ? -7.582 -9.111 -4.615 1.00 92.06 96 SER A C 1
ATOM 777 O O . SER A 1 96 ? -8.404 -8.544 -5.345 1.00 92.06 96 SER A O 1
ATOM 779 N N . TYR A 1 97 ? -6.298 -8.758 -4.590 1.00 95.75 97 TYR A N 1
ATOM 780 C CA . TYR A 1 97 ? -5.750 -7.740 -5.475 1.00 95.75 97 TYR A CA 1
ATOM 781 C C . TYR A 1 97 ? -4.320 -8.062 -5.924 1.00 95.75 97 TYR A C 1
ATOM 783 O O . TYR A 1 97 ? -3.543 -8.687 -5.203 1.00 95.75 97 TYR A O 1
ATOM 791 N N . PHE A 1 98 ? -3.965 -7.576 -7.112 1.00 96.38 98 PHE A N 1
ATOM 792 C CA . PHE A 1 98 ? -2.597 -7.536 -7.627 1.00 96.38 98 PHE A CA 1
ATOM 793 C C . PHE A 1 98 ? -2.160 -6.093 -7.846 1.00 96.38 98 PHE A C 1
ATOM 795 O O . PHE A 1 98 ? -2.979 -5.245 -8.209 1.00 96.38 98 PHE A O 1
ATOM 802 N N . ILE A 1 99 ? -0.866 -5.8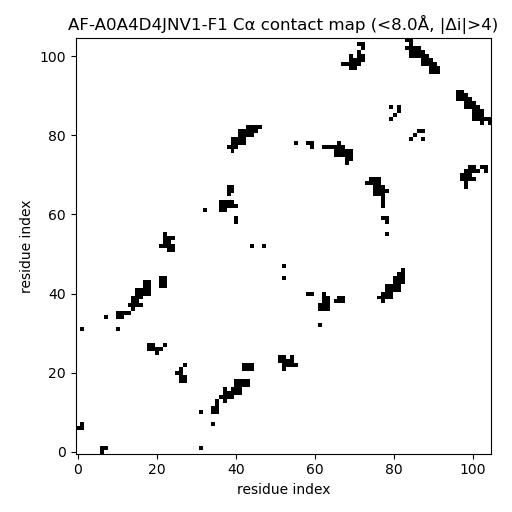37 -7.650 1.00 97.88 99 ILE A N 1
ATOM 803 C CA . ILE A 1 99 ? -0.263 -4.515 -7.823 1.00 97.88 99 ILE A CA 1
ATOM 804 C C . ILE A 1 99 ? 0.837 -4.594 -8.871 1.00 97.88 99 ILE A C 1
ATOM 806 O O . ILE A 1 99 ? 1.758 -5.406 -8.754 1.00 97.88 99 ILE A O 1
ATOM 810 N N . ASP A 1 100 ? 0.760 -3.701 -9.849 1.00 98.12 100 ASP A N 1
ATOM 811 C CA . ASP A 1 100 ? 1.820 -3.428 -10.812 1.00 98.12 100 ASP A CA 1
ATOM 812 C C . ASP A 1 100 ? 2.191 -1.945 -10.749 1.00 98.12 100 ASP A C 1
ATOM 814 O O . ASP A 1 100 ? 1.366 -1.089 -10.420 1.00 98.12 100 ASP A O 1
ATOM 818 N N . THR A 1 101 ? 3.445 -1.651 -11.064 1.00 97.81 101 THR A N 1
ATOM 819 C CA . THR A 1 101 ? 3.996 -0.294 -11.123 1.00 97.81 101 THR A CA 1
ATOM 820 C C . THR A 1 101 ? 4.715 -0.066 -12.443 1.00 97.81 101 THR A C 1
ATOM 822 O O . THR A 1 101 ? 5.231 -1.019 -13.037 1.00 97.81 101 THR A O 1
ATOM 825 N N . GLU A 1 102 ? 4.775 1.192 -12.875 1.00 96.12 102 GLU A N 1
ATOM 826 C CA . GLU A 1 102 ? 5.491 1.610 -14.083 1.00 96.12 102 GLU A CA 1
ATOM 827 C C . GLU A 1 102 ? 6.996 1.373 -13.967 1.00 96.12 102 GLU A C 1
ATOM 829 O O . GLU A 1 102 ? 7.635 0.856 -14.884 1.00 96.12 102 GLU A O 1
ATOM 834 N N . TYR A 1 103 ? 7.560 1.756 -12.821 1.00 91.81 103 TYR A N 1
ATOM 835 C CA . TYR A 1 103 ? 8.989 1.681 -12.554 1.00 91.81 103 TYR A CA 1
ATOM 836 C C . TYR A 1 103 ? 9.294 0.598 -11.523 1.00 91.81 103 TYR A C 1
ATOM 838 O O . TYR A 1 103 ? 8.443 0.187 -10.730 1.00 91.81 103 TYR A O 1
ATOM 846 N N . ALA A 1 104 ? 10.552 0.156 -11.506 1.00 80.88 104 ALA A N 1
ATOM 847 C CA . ALA A 1 104 ? 11.023 -0.866 -10.574 1.00 80.88 104 ALA A CA 1
ATOM 848 C C . ALA A 1 104 ? 11.174 -0.379 -9.115 1.00 80.88 104 ALA A C 1
ATOM 850 O O . ALA A 1 104 ? 11.437 -1.199 -8.222 1.00 80.88 104 ALA A O 1
ATOM 851 N N . GLY A 1 105 ? 10.999 0.930 -8.886 1.00 65.19 105 GLY A N 1
ATOM 852 C CA . GLY A 1 105 ? 11.291 1.608 -7.623 1.00 65.19 105 GLY A CA 1
ATOM 853 C C . GLY A 1 105 ? 12.781 1.814 -7.400 1.00 65.19 105 GLY A C 1
ATOM 854 O O . GLY A 1 105 ? 13.503 0.799 -7.225 1.00 65.19 105 GLY A O 1
#

Nearest PDB structures (foldseek):
  1a2o-assembly2_B  TM=3.911E-01  e=7.560E-01  Salmonella enterica subsp. enterica serovar Typhimurium
  3sft-assembly1_A  TM=3.743E-01  e=1.051E+00  Thermotoga maritima
  3nxh-assembly1_A  TM=3.083E-01  e=3.017E+00  Bacillus subtilis subsp. subtilis str. 168

Secondary structure (DSSP, 8-state):
-TT-HHHHHHHHT--EEEPGGGG-GGG--GGGGGT---SEEEE---S--SGGG--HHHHHHSS-TT-EEETTTTEEESEEEHHHH-SEEEEEETTEEEEEESS--

Solvent-accessible surface area (backbone atoms only — not comparable to full-atom values): 5991 Å² total; per-residue (Å²): 108,86,88,37,68,72,54,48,53,54,44,49,75,44,53,69,43,73,41,40,74,44,31,20,63,95,39,62,62,75,76,60,54,80,53,32,64,25,37,26,36,38,25,68,39,71,81,86,87,53,80,59,62,62,37,62,65,60,56,43,71,61,22,40,91,72,28,38,67,29,64,74,62,74,44,68,36,31,66,48,34,38,66,56,20,37,59,76,46,76,52,76,56,95,96,44,74,49,38,38,43,72,40,81,99

Sequence (105 aa):
MLQRPDFCTKLRDTNILVASHHGRESGFCPEIFDYFTPDAVVISDKPIEHETQKMGPDYRRVVRDSGVRVRSTGRDRRVLTTRRDGWIQFTVSDGSYFIDTEYAG

Foldseek 3Di:
DVVDVVVLVVLLLDAEAEFPPLQFPVRDDPVSLVSHAHLAYERADDPDPDPRNPCPVVQLVRHDPQRDQAPQQRDHHRYHYCHAFPDWDWDDDDSDIHIYTPDND

Mean predicted aligned error: 3.93 Å

Radius of gyration: 13.86 Å; Cα contacts (8 Å, |Δi|>4): 182; chains: 1; bounding box: 31×32×30 Å

pLDDT: mean 92.02, std 9.94, range [54.12, 98.12]